Protein AF-A0A497NXT4-F1 (afdb_monomer_lite)

Structure (mmCIF, N/CA/C/O backbone):
data_AF-A0A497NXT4-F1
#
_entry.id   AF-A0A497NXT4-F1
#
loop_
_atom_site.group_PDB
_atom_site.id
_atom_site.type_symbol
_atom_site.label_atom_id
_atom_site.label_alt_id
_atom_site.label_comp_id
_atom_site.label_asym_id
_atom_site.label_entity_id
_atom_site.label_seq_id
_atom_site.pdbx_PDB_ins_code
_atom_site.Cartn_x
_atom_site.Cartn_y
_atom_site.Cartn_z
_atom_site.occupancy
_atom_site.B_iso_or_equiv
_atom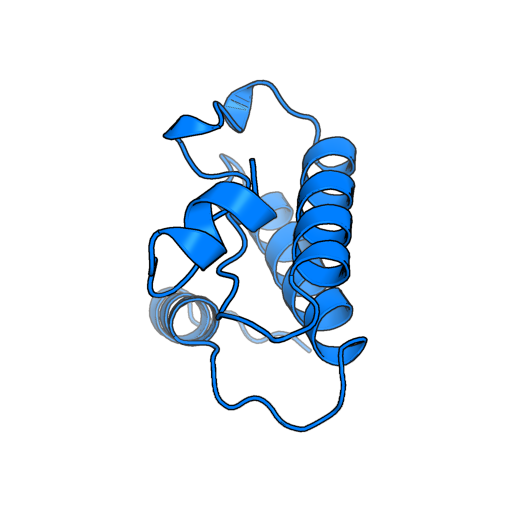_site.auth_seq_id
_atom_site.auth_comp_id
_atom_site.auth_asym_id
_atom_site.auth_atom_id
_atom_site.pdbx_PDB_model_num
ATOM 1 N N . MET A 1 1 ? -12.436 8.894 -2.846 1.00 92.50 1 MET A N 1
ATOM 2 C CA . MET A 1 1 ? -12.668 7.437 -2.992 1.00 92.50 1 MET A CA 1
ATOM 3 C C . MET A 1 1 ? -12.365 6.673 -1.703 1.00 92.50 1 MET A C 1
ATOM 5 O O . MET A 1 1 ? -13.243 5.952 -1.261 1.00 92.50 1 MET A O 1
ATOM 9 N N . ILE A 1 2 ? -11.191 6.850 -1.073 1.00 96.00 2 ILE A N 1
ATOM 10 C CA . ILE A 1 2 ? -10.801 6.157 0.180 1.00 96.00 2 ILE A CA 1
ATOM 11 C C . ILE A 1 2 ? -11.880 6.269 1.269 1.00 96.00 2 ILE A C 1
ATOM 13 O O . ILE A 1 2 ? -12.441 5.254 1.671 1.00 96.00 2 ILE A O 1
ATOM 17 N N . ASN A 1 3 ? -12.238 7.495 1.669 1.00 97.25 3 ASN A N 1
ATOM 18 C CA . ASN A 1 3 ? -13.249 7.729 2.710 1.00 97.25 3 ASN A CA 1
ATOM 19 C C . ASN A 1 3 ? -14.607 7.108 2.359 1.00 97.25 3 ASN A C 1
ATOM 21 O O . ASN A 1 3 ? -15.191 6.415 3.178 1.00 97.25 3 ASN A O 1
ATOM 25 N N . PHE A 1 4 ? -15.041 7.243 1.104 1.00 98.00 4 PHE A N 1
ATOM 26 C CA . PHE A 1 4 ? -16.280 6.636 0.618 1.00 98.00 4 PHE A CA 1
ATOM 27 C C . PHE A 1 4 ? -16.296 5.107 0.778 1.00 98.00 4 PHE A C 1
ATOM 29 O O . PHE A 1 4 ? -17.285 4.553 1.243 1.00 98.00 4 PHE A O 1
ATOM 36 N N . LEU A 1 5 ? -15.216 4.408 0.412 1.00 97.06 5 LEU A N 1
ATOM 37 C CA . LEU A 1 5 ? -15.155 2.948 0.547 1.00 97.06 5 LEU A CA 1
ATOM 38 C C . LEU A 1 5 ? -15.168 2.519 2.019 1.00 97.06 5 LEU A C 1
ATOM 40 O O . LEU A 1 5 ? -15.882 1.582 2.374 1.00 97.06 5 LEU A O 1
ATOM 44 N N . ILE A 1 6 ? -14.430 3.230 2.875 1.00 96.38 6 ILE A N 1
ATOM 45 C CA . ILE A 1 6 ? -14.410 2.979 4.322 1.00 96.38 6 ILE A CA 1
ATOM 46 C C . ILE A 1 6 ? -15.806 3.192 4.925 1.00 96.38 6 ILE A C 1
ATOM 48 O O . ILE A 1 6 ? -16.297 2.326 5.642 1.00 96.38 6 ILE A O 1
ATOM 52 N N . GLU A 1 7 ? -16.488 4.285 4.576 1.00 97.69 7 GLU A N 1
ATOM 53 C CA . GLU A 1 7 ? -17.868 4.566 5.002 1.00 97.69 7 GLU A CA 1
ATOM 54 C C . GLU A 1 7 ? -18.869 3.503 4.522 1.00 97.69 7 GLU A C 1
ATOM 56 O O . GLU A 1 7 ? -19.880 3.256 5.179 1.00 97.69 7 GLU A O 1
ATOM 61 N N . LYS A 1 8 ? -18.591 2.841 3.392 1.00 98.12 8 LYS A N 1
ATOM 62 C CA . LYS A 1 8 ? -19.376 1.702 2.888 1.00 98.12 8 LYS A CA 1
ATOM 63 C C . LYS A 1 8 ? -19.035 0.366 3.555 1.00 98.12 8 LYS A C 1
ATOM 65 O O . LYS A 1 8 ? -19.671 -0.633 3.226 1.00 98.12 8 LYS A O 1
ATOM 70 N N . GLY A 1 9 ? -18.095 0.341 4.500 1.00 96.81 9 GLY A N 1
ATOM 71 C CA . GLY A 1 9 ? -17.807 -0.826 5.334 1.00 96.81 9 GLY A CA 1
ATOM 72 C C . GLY A 1 9 ? -16.860 -1.847 4.705 1.00 96.81 9 GLY A C 1
ATOM 73 O O . GLY A 1 9 ? -16.954 -3.033 5.020 1.00 96.81 9 GLY A O 1
ATOM 74 N N . VAL A 1 10 ? -15.955 -1.428 3.809 1.00 95.12 10 VAL A N 1
ATOM 75 C CA . VAL A 1 10 ? -14.900 -2.333 3.320 1.00 95.12 10 VAL A CA 1
ATOM 76 C C . VAL A 1 10 ? -13.978 -2.765 4.463 1.00 95.12 10 VAL 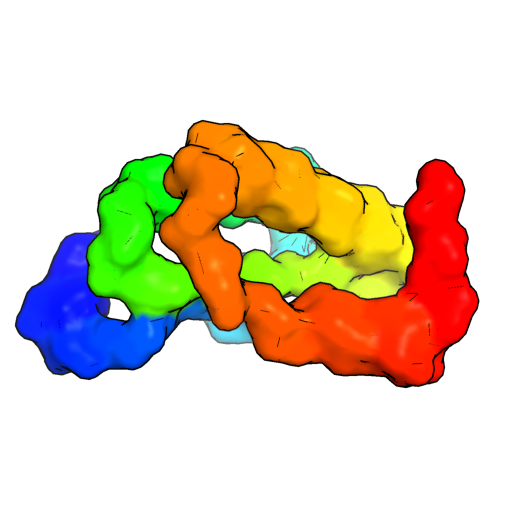A C 1
ATOM 78 O O . VAL A 1 10 ? -13.659 -1.984 5.355 1.00 95.12 10 VAL A O 1
ATOM 81 N N . LEU A 1 11 ? -13.503 -4.009 4.412 1.00 92.50 11 LEU A N 1
ATOM 82 C CA . LEU A 1 11 ? -12.626 -4.580 5.443 1.00 92.50 11 LEU A CA 1
ATOM 83 C C . LEU A 1 11 ? -11.151 -4.181 5.289 1.00 92.50 11 LEU A C 1
ATOM 85 O O . LEU A 1 11 ? -10.330 -4.561 6.116 1.00 92.50 11 LEU A O 1
ATOM 89 N N . GLY A 1 12 ? -10.800 -3.469 4.220 1.00 88.25 12 GLY A N 1
ATOM 90 C CA . GLY A 1 12 ? -9.434 -3.072 3.908 1.00 88.25 12 GLY A CA 1
ATOM 91 C C . GLY A 1 12 ? -9.317 -2.498 2.504 1.00 88.25 12 GLY A C 1
ATOM 92 O O . GLY A 1 12 ? -10.257 -2.573 1.707 1.00 88.25 12 GLY A O 1
ATOM 93 N N . LEU A 1 13 ? -8.153 -1.931 2.203 1.00 89.81 13 LEU A N 1
ATOM 94 C CA . LEU A 1 13 ? -7.829 -1.372 0.893 1.00 89.81 13 LEU A CA 1
ATOM 95 C C . LEU A 1 13 ? -6.589 -2.044 0.307 1.00 89.81 13 LEU A C 1
ATOM 97 O O . LEU A 1 13 ? -5.650 -2.381 1.022 1.00 89.81 13 LEU A O 1
ATOM 101 N N . VAL A 1 14 ? -6.583 -2.205 -1.015 1.00 90.69 14 VAL A N 1
ATOM 102 C CA . VAL A 1 14 ? -5.460 -2.785 -1.763 1.00 90.69 14 VAL A CA 1
ATOM 103 C C . VAL A 1 14 ? -5.046 -1.810 -2.867 1.00 90.69 14 VAL A C 1
ATOM 105 O O . VAL A 1 14 ? -5.492 -1.947 -4.009 1.00 90.69 14 VAL A O 1
ATOM 108 N N . PRO A 1 15 ? -4.266 -0.763 -2.549 1.00 89.31 15 PRO A N 1
ATOM 109 C CA . PRO A 1 15 ? -3.786 0.159 -3.565 1.00 89.31 15 PRO A CA 1
ATOM 110 C C . PRO A 1 15 ? -2.757 -0.515 -4.477 1.00 89.31 15 PRO A C 1
ATOM 112 O O . PRO A 1 15 ? -2.041 -1.431 -4.070 1.00 89.31 15 PRO A O 1
ATOM 115 N N . VAL A 1 16 ? -2.649 -0.024 -5.716 1.00 89.56 16 VAL A N 1
ATOM 116 C CA . VAL A 1 16 ? -1.632 -0.482 -6.683 1.00 89.56 16 VAL A CA 1
ATOM 117 C C . VAL A 1 16 ? -1.786 -1.975 -7.046 1.00 89.56 16 VAL A C 1
ATOM 119 O O . VAL A 1 16 ? -0.830 -2.669 -7.385 1.00 89.56 16 VAL A O 1
ATOM 122 N N . GLY A 1 17 ? -3.016 -2.496 -6.984 1.00 83.19 17 GLY A N 1
ATOM 123 C CA . GLY A 1 17 ? -3.366 -3.808 -7.532 1.00 83.19 17 GLY A CA 1
ATOM 124 C C . GLY A 1 17 ? -3.508 -3.785 -9.058 1.00 83.19 17 GLY A C 1
ATOM 125 O O . GLY A 1 17 ? -3.400 -2.735 -9.692 1.00 83.19 17 GLY A O 1
ATOM 126 N N . THR A 1 18 ? -3.800 -4.938 -9.669 1.00 80.38 18 THR A N 1
ATOM 127 C CA . THR A 1 18 ? -4.060 -5.046 -11.121 1.00 80.38 18 THR A CA 1
ATOM 128 C C . THR A 1 18 ? -5.190 -4.126 -11.580 1.00 80.38 18 THR A C 1
ATOM 130 O O . THR A 1 18 ? -5.078 -3.522 -12.639 1.00 80.38 18 THR A O 1
ATOM 133 N N . THR A 1 19 ? -6.231 -3.951 -10.760 1.00 88.44 19 THR A N 1
ATOM 134 C CA . THR A 1 19 ? -7.354 -3.034 -11.021 1.00 88.44 19 THR A CA 1
ATOM 135 C C . THR A 1 19 ? -6.933 -1.564 -11.078 1.00 88.44 19 THR A C 1
ATOM 137 O O . THR A 1 19 ? -7.599 -0.764 -11.721 1.00 88.44 19 THR A O 1
ATOM 140 N N . CYS A 1 20 ? -5.830 -1.195 -10.422 1.00 83.62 20 CYS A N 1
ATOM 141 C CA . CYS A 1 20 ? -5.236 0.140 -10.529 1.00 83.62 20 CYS A CA 1
ATOM 142 C C . CYS A 1 20 ? -4.264 0.257 -11.714 1.00 83.62 20 CYS A C 1
ATOM 144 O O . CYS A 1 20 ? -3.571 1.263 -11.815 1.00 83.62 20 CYS A O 1
ATOM 146 N N . GLU A 1 21 ? -4.166 -0.781 -12.552 1.00 88.19 21 GLU A N 1
ATOM 147 C CA . GLU A 1 21 ? -3.295 -0.845 -13.727 1.00 88.19 21 GLU A CA 1
ATOM 148 C C . GLU A 1 21 ? -1.826 -0.514 -13.414 1.00 88.19 21 GLU A C 1
ATOM 150 O O . GLU A 1 21 ? -1.146 0.193 -14.155 1.00 88.19 21 GLU A O 1
ATOM 155 N N . PHE A 1 22 ? -1.306 -1.064 -12.308 1.00 84.06 22 PHE A N 1
ATOM 156 C CA . PHE A 1 22 ? 0.031 -0.739 -11.788 1.00 84.06 22 PHE A CA 1
ATOM 157 C C . PHE A 1 22 ? 1.184 -0.906 -12.793 1.00 84.06 22 PHE A C 1
ATOM 159 O O . PHE A 1 22 ? 2.271 -0.383 -12.562 1.00 84.06 22 PHE A O 1
ATOM 166 N N . VAL A 1 23 ? 0.973 -1.660 -13.876 1.00 85.88 23 VAL A N 1
ATOM 167 C CA . VAL A 1 23 ? 1.951 -1.882 -14.950 1.00 85.88 23 VAL A CA 1
ATOM 168 C C . VAL A 1 23 ? 2.279 -0.613 -15.740 1.00 85.88 23 VAL A C 1
ATOM 170 O O . VAL A 1 23 ? 3.334 -0.563 -16.365 1.00 85.88 23 VAL A O 1
ATOM 173 N N . TYR A 1 24 ? 1.416 0.406 -15.692 1.00 92.19 24 TYR A N 1
ATOM 174 C CA . TYR A 1 24 ? 1.646 1.708 -16.326 1.00 92.19 24 TYR A CA 1
ATOM 175 C C . TYR A 1 24 ? 2.248 2.751 -15.379 1.00 92.19 24 TYR A C 1
ATOM 177 O O . TYR A 1 24 ? 2.490 3.879 -15.796 1.00 92.19 24 TYR A O 1
ATOM 185 N N . LEU A 1 25 ? 2.494 2.387 -14.119 1.00 91.62 25 LEU A N 1
ATOM 186 C CA . LEU A 1 25 ? 3.049 3.283 -13.113 1.00 91.62 25 LEU A CA 1
ATOM 187 C C . LEU A 1 25 ? 4.537 3.000 -12.907 1.00 91.62 25 LEU A C 1
ATOM 189 O O . LEU A 1 25 ? 4.960 1.844 -12.784 1.00 91.62 25 LEU A O 1
ATOM 193 N N . SER A 1 26 ? 5.324 4.065 -12.797 1.00 93.12 26 SER A N 1
ATOM 194 C CA . SER A 1 26 ? 6.707 3.995 -12.321 1.00 93.12 26 SER A CA 1
ATOM 195 C C . SER A 1 26 ? 6.776 3.485 -10.877 1.00 93.12 26 SER A C 1
ATOM 197 O O . SER A 1 26 ? 5.806 3.544 -10.117 1.00 93.12 26 SER A O 1
ATOM 199 N N . GLU A 1 27 ? 7.940 2.981 -10.463 1.00 91.12 27 GLU A N 1
ATOM 200 C CA . GLU A 1 27 ? 8.141 2.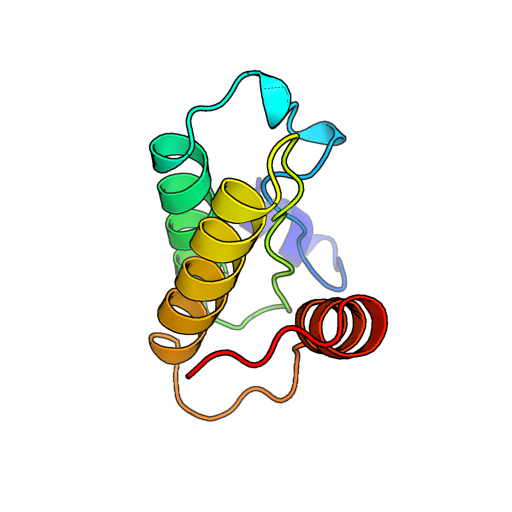530 -9.081 1.00 91.12 27 GLU A CA 1
ATOM 201 C C . GLU A 1 27 ? 7.885 3.673 -8.082 1.00 91.12 27 GLU A C 1
ATOM 203 O O . GLU A 1 27 ? 7.283 3.464 -7.030 1.00 91.12 27 GLU A O 1
ATOM 208 N N . GLU A 1 28 ? 8.281 4.892 -8.434 1.00 94.00 28 GLU A N 1
ATOM 209 C CA . GLU A 1 28 ? 8.123 6.110 -7.644 1.00 94.00 28 GLU A CA 1
ATOM 210 C C . GLU A 1 28 ? 6.654 6.520 -7.492 1.00 94.00 28 GLU A C 1
ATOM 212 O O . GLU A 1 28 ? 6.221 6.860 -6.389 1.00 94.00 28 GLU A O 1
ATOM 217 N N . GLU A 1 29 ? 5.865 6.459 -8.567 1.00 94.88 29 GLU A N 1
ATOM 218 C CA . GLU A 1 29 ? 4.421 6.727 -8.503 1.00 94.88 29 GLU A CA 1
ATOM 219 C C . GLU A 1 29 ? 3.716 5.711 -7.612 1.00 94.88 29 GLU A C 1
ATOM 221 O O . GLU A 1 29 ? 2.893 6.077 -6.773 1.00 94.88 29 GLU A O 1
ATOM 226 N N . ARG A 1 30 ? 4.086 4.434 -7.737 1.00 92.06 30 ARG A N 1
ATOM 227 C CA . ARG A 1 30 ? 3.536 3.365 -6.899 1.00 92.06 30 ARG A CA 1
ATOM 228 C C . ARG A 1 30 ? 3.831 3.604 -5.422 1.00 92.06 30 ARG A C 1
ATOM 230 O O . ARG A 1 30 ? 2.920 3.482 -4.607 1.00 92.06 30 ARG A O 1
ATOM 237 N N . LYS A 1 31 ? 5.069 3.981 -5.087 1.00 92.69 31 LYS A N 1
ATOM 238 C CA . LYS A 1 31 ? 5.478 4.342 -3.720 1.00 92.69 31 LYS A CA 1
ATOM 239 C C . LYS A 1 31 ? 4.634 5.492 -3.167 1.00 92.69 31 LYS A C 1
ATOM 241 O O . LYS A 1 31 ? 4.006 5.330 -2.127 1.00 92.69 31 LYS A O 1
ATOM 246 N N . ARG A 1 32 ? 4.509 6.586 -3.925 1.00 94.69 32 ARG A N 1
ATOM 247 C CA . ARG A 1 32 ? 3.689 7.749 -3.540 1.00 94.69 32 ARG A CA 1
ATOM 248 C C . ARG A 1 32 ? 2.218 7.403 -3.323 1.00 94.69 32 ARG A C 1
ATOM 250 O O . ARG A 1 32 ? 1.604 7.925 -2.402 1.00 94.69 32 ARG A O 1
ATOM 257 N N . ILE A 1 33 ? 1.643 6.533 -4.156 1.00 93.94 33 ILE A N 1
ATOM 258 C CA . ILE A 1 33 ? 0.251 6.089 -3.989 1.00 93.94 33 ILE A CA 1
ATOM 259 C C . ILE A 1 33 ? 0.100 5.266 -2.709 1.00 93.94 33 ILE A C 1
ATOM 261 O O . ILE A 1 33 ? -0.882 5.446 -1.994 1.00 93.94 33 ILE A O 1
ATOM 265 N N . ILE A 1 34 ? 1.045 4.367 -2.421 1.00 91.50 34 ILE A N 1
ATOM 266 C CA . ILE A 1 34 ? 1.032 3.573 -1.187 1.00 91.50 34 ILE A CA 1
ATOM 267 C C . ILE A 1 34 ? 1.088 4.501 0.029 1.00 91.50 34 ILE A C 1
ATOM 269 O O . ILE A 1 34 ? 0.214 4.400 0.882 1.00 91.50 34 ILE A O 1
ATOM 273 N N . GLU A 1 35 ? 2.049 5.425 0.069 1.00 92.81 35 GLU A N 1
ATOM 274 C CA . GLU A 1 35 ? 2.208 6.414 1.145 1.00 92.81 35 GLU A CA 1
ATOM 275 C C . GLU A 1 35 ? 0.936 7.243 1.339 1.00 92.81 35 GLU A C 1
ATOM 277 O O . GLU A 1 35 ? 0.350 7.225 2.416 1.00 92.81 35 GLU A O 1
ATOM 282 N N . PHE A 1 36 ? 0.411 7.837 0.262 1.00 94.62 36 PHE A N 1
ATOM 283 C CA . PHE A 1 36 ? -0.828 8.613 0.309 1.00 94.62 36 PHE A CA 1
ATOM 284 C C . PHE A 1 36 ? -2.019 7.809 0.846 1.00 94.62 36 PHE A C 1
ATOM 286 O O . PHE A 1 36 ? -2.811 8.315 1.637 1.00 94.62 36 PHE A O 1
ATOM 293 N N . VAL A 1 37 ? -2.184 6.558 0.402 1.00 93.56 37 VAL A N 1
ATOM 294 C CA . VAL A 1 37 ? -3.306 5.718 0.842 1.00 93.56 37 VAL A CA 1
ATOM 295 C C . VAL A 1 37 ? -3.151 5.344 2.308 1.00 93.56 37 VAL A C 1
ATOM 297 O O . VAL A 1 37 ? -4.141 5.362 3.031 1.00 93.56 37 VAL A O 1
ATOM 300 N N . VAL A 1 38 ? -1.942 5.005 2.746 1.00 90.75 38 VAL A N 1
ATOM 301 C CA . VAL A 1 38 ? -1.663 4.670 4.143 1.00 90.75 38 VAL A CA 1
ATOM 302 C C . VAL A 1 38 ? -1.929 5.881 5.048 1.00 90.75 38 VAL A C 1
ATOM 304 O O . VAL A 1 38 ? -2.672 5.745 6.026 1.00 90.75 38 VAL A O 1
ATOM 307 N N . ASP A 1 39 ? -1.416 7.056 4.679 1.00 93.12 39 ASP A N 1
ATOM 308 C CA . ASP A 1 39 ? -1.611 8.311 5.412 1.00 93.12 39 ASP A CA 1
ATOM 309 C C . ASP A 1 39 ? -3.085 8.701 5.486 1.00 93.12 39 ASP A C 1
ATOM 311 O O . ASP A 1 39 ? -3.609 8.971 6.567 1.00 93.12 39 ASP A O 1
ATOM 315 N N . GLU A 1 40 ? -3.788 8.678 4.349 1.00 94.88 40 GLU A N 1
ATOM 316 C CA . GLU A 1 40 ? -5.208 9.012 4.314 1.00 94.88 40 GLU A CA 1
ATOM 317 C C . GLU A 1 40 ? -6.006 8.000 5.142 1.00 94.88 40 GLU A C 1
ATOM 319 O O . GLU A 1 40 ? -6.864 8.401 5.920 1.00 94.88 40 GLU A O 1
ATOM 324 N N . VAL A 1 41 ? -5.737 6.690 5.035 1.00 93.38 41 VAL A N 1
ATOM 325 C CA . VAL A 1 41 ? -6.444 5.652 5.811 1.00 93.38 41 VAL A CA 1
ATOM 326 C C . VAL A 1 41 ? -6.252 5.841 7.311 1.00 93.38 41 VAL A C 1
ATOM 328 O O . VAL A 1 41 ? -7.218 5.633 8.052 1.00 93.38 41 VAL A O 1
ATOM 331 N N . ASN A 1 42 ? -5.063 6.257 7.753 1.00 91.44 42 ASN A N 1
ATOM 332 C CA . ASN A 1 42 ? -4.768 6.587 9.147 1.00 91.44 42 ASN A CA 1
ATOM 333 C C . ASN A 1 42 ? -5.232 5.489 10.130 1.00 91.44 42 ASN A C 1
ATOM 335 O O . ASN A 1 42 ? -5.966 5.739 11.087 1.00 91.44 42 ASN A O 1
ATOM 339 N N . GLY A 1 43 ? -4.912 4.230 9.813 1.00 89.44 43 GLY A N 1
ATOM 340 C CA . GLY A 1 43 ? -5.227 3.066 10.650 1.00 89.44 43 GLY A CA 1
ATOM 341 C C . GLY A 1 43 ? -6.707 2.664 10.745 1.00 89.44 43 GLY A C 1
ATOM 342 O O . GLY A 1 43 ? -7.025 1.729 11.477 1.00 89.44 43 GLY A O 1
ATOM 343 N N . ARG A 1 44 ? -7.628 3.315 10.018 1.00 92.81 44 ARG A N 1
ATOM 344 C CA . ARG A 1 44 ? -9.075 3.003 10.084 1.00 92.81 44 ARG A CA 1
ATOM 345 C C . ARG A 1 44 ? -9.421 1.605 9.572 1.00 92.81 44 ARG A C 1
ATOM 347 O O . ARG A 1 44 ? -10.339 0.976 10.089 1.00 92.81 44 ARG A O 1
ATOM 354 N N . VAL A 1 45 ? -8.699 1.134 8.557 1.00 90.12 45 VAL A N 1
ATOM 355 C CA . VAL A 1 45 ? -8.791 -0.223 8.004 1.00 90.12 45 VAL A CA 1
ATOM 356 C C . VAL A 1 45 ? -7.394 -0.699 7.582 1.00 90.12 45 VAL A C 1
ATOM 358 O O . VAL A 1 45 ? -6.530 0.136 7.314 1.00 90.12 45 VAL A O 1
ATOM 361 N N . PRO A 1 46 ? -7.142 -2.015 7.484 1.00 85.81 46 PRO A N 1
ATOM 362 C CA . PRO A 1 46 ? -5.902 -2.540 6.921 1.00 85.81 46 PRO A CA 1
ATOM 363 C C . PRO A 1 46 ? -5.647 -2.047 5.489 1.00 85.81 46 PRO A C 1
ATOM 365 O O . PRO A 1 46 ? -6.570 -1.974 4.671 1.00 85.81 46 PRO A O 1
ATOM 368 N N . VAL A 1 47 ? -4.378 -1.794 5.164 1.00 87.19 47 VAL A N 1
ATOM 369 C CA . VAL A 1 47 ? -3.917 -1.502 3.801 1.00 87.19 47 VAL A CA 1
ATOM 370 C C . VAL A 1 47 ? -2.944 -2.588 3.361 1.00 87.19 47 VAL A C 1
ATOM 372 O O . VAL A 1 47 ? -1.978 -2.881 4.056 1.00 87.19 47 VAL A O 1
ATOM 375 N N . ILE A 1 48 ? -3.186 -3.186 2.194 1.00 86.25 48 ILE A N 1
ATOM 376 C CA . ILE A 1 48 ? -2.299 -4.186 1.590 1.00 86.25 48 ILE A CA 1
ATOM 377 C C . ILE A 1 48 ? -1.651 -3.564 0.355 1.00 86.25 48 ILE A C 1
ATOM 379 O O . ILE A 1 48 ? -2.298 -3.400 -0.678 1.00 86.25 48 ILE A O 1
ATOM 383 N N . ALA A 1 49 ? -0.368 -3.222 0.442 1.00 85.25 49 ALA A N 1
ATOM 384 C CA . ALA A 1 49 ? 0.357 -2.623 -0.674 1.00 85.25 49 ALA A CA 1
ATOM 385 C C . ALA A 1 49 ? 0.539 -3.608 -1.848 1.00 85.25 49 ALA A C 1
ATOM 387 O O . ALA A 1 49 ? 1.066 -4.713 -1.687 1.00 85.25 49 ALA A O 1
ATOM 388 N N . GLY A 1 50 ? 0.155 -3.193 -3.059 1.00 82.19 50 GLY A N 1
ATOM 389 C CA . GLY A 1 50 ? 0.426 -3.932 -4.290 1.00 82.19 50 GLY A CA 1
ATOM 390 C C . GLY A 1 50 ? 1.904 -3.881 -4.693 1.00 82.19 50 GLY A C 1
ATOM 391 O O . GLY A 1 50 ? 2.358 -2.925 -5.323 1.00 82.19 50 GLY A O 1
ATOM 392 N N . ILE A 1 51 ? 2.656 -4.940 -4.382 1.00 81.31 51 ILE A N 1
ATOM 393 C CA . ILE A 1 51 ? 4.111 -5.054 -4.641 1.00 81.31 51 ILE A CA 1
ATOM 394 C C . ILE A 1 51 ? 4.476 -5.890 -5.882 1.00 81.31 51 ILE 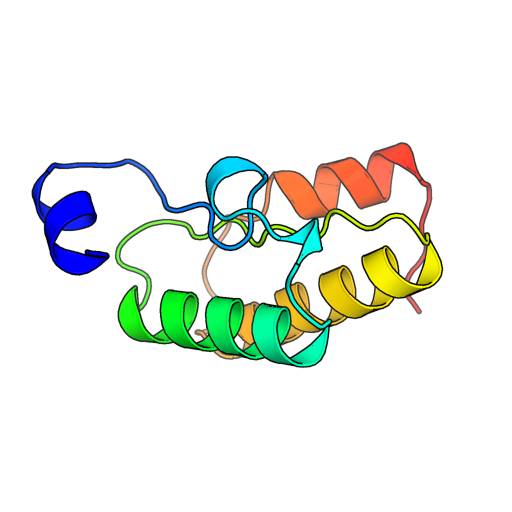A C 1
ATOM 396 O O . ILE A 1 51 ? 5.648 -6.166 -6.129 1.00 81.31 51 ILE A O 1
ATOM 400 N N . GLY A 1 52 ? 3.486 -6.302 -6.682 1.00 79.31 52 GLY A N 1
ATOM 401 C CA . GLY A 1 52 ? 3.719 -7.102 -7.888 1.00 79.31 52 GLY A CA 1
ATOM 402 C C . GLY A 1 52 ? 4.606 -6.373 -8.902 1.00 79.31 52 GLY A C 1
ATOM 403 O O . GLY A 1 52 ? 4.392 -5.195 -9.186 1.00 79.31 52 GLY A O 1
ATOM 404 N N . ALA A 1 53 ? 5.610 -7.047 -9.455 1.00 80.50 53 ALA A N 1
ATOM 405 C CA . ALA A 1 53 ? 6.491 -6.486 -10.476 1.00 80.50 53 ALA A CA 1
ATOM 406 C C . ALA A 1 53 ? 7.015 -7.592 -11.400 1.00 80.50 53 ALA A C 1
ATOM 408 O O . ALA A 1 53 ? 7.104 -8.749 -11.000 1.00 80.50 53 ALA A O 1
ATOM 409 N N . SER A 1 54 ? 7.415 -7.226 -12.620 1.00 80.88 54 SER A N 1
ATOM 410 C CA . SER A 1 54 ? 8.045 -8.140 -13.588 1.00 80.88 54 SER A CA 1
ATOM 411 C C . SER A 1 54 ? 9.497 -8.497 -13.240 1.00 80.88 54 SER A C 1
ATOM 413 O O . SER A 1 54 ? 10.109 -9.333 -13.896 1.00 80.88 54 SER A O 1
ATOM 415 N N . SER A 1 55 ? 10.059 -7.862 -12.210 1.00 80.81 55 SER A N 1
ATOM 416 C CA . SER A 1 55 ? 11.441 -8.016 -11.764 1.00 80.81 55 SER A CA 1
ATOM 417 C C . SER A 1 55 ? 11.468 -8.321 -10.271 1.00 80.81 55 SER A C 1
ATOM 419 O O . SER A 1 55 ? 10.917 -7.559 -9.473 1.00 80.81 55 SER A O 1
ATOM 421 N N . THR A 1 56 ? 12.169 -9.392 -9.886 1.00 82.19 56 THR A N 1
ATOM 422 C CA . THR A 1 56 ? 12.354 -9.787 -8.479 1.00 82.19 56 THR A CA 1
ATOM 423 C C . THR A 1 56 ? 12.976 -8.665 -7.653 1.00 82.19 56 THR A C 1
ATOM 425 O O . THR A 1 56 ? 12.541 -8.402 -6.537 1.00 82.19 56 THR A O 1
ATOM 428 N N . LEU A 1 57 ? 13.961 -7.952 -8.210 1.00 82.75 57 LEU A N 1
ATOM 429 C CA . LEU A 1 57 ? 14.614 -6.842 -7.516 1.00 82.75 57 LEU A CA 1
ATOM 430 C C . LEU A 1 57 ? 13.654 -5.663 -7.294 1.00 82.75 57 LEU A C 1
ATOM 432 O O . LEU A 1 57 ? 13.685 -5.032 -6.242 1.00 82.75 57 LEU A O 1
ATOM 436 N N . SER A 1 58 ? 12.782 -5.382 -8.263 1.00 77.88 58 SER A N 1
ATOM 437 C CA . SER A 1 58 ? 11.786 -4.308 -8.144 1.00 77.88 58 SER A CA 1
ATOM 438 C C . SER A 1 58 ? 10.696 -4.677 -7.137 1.00 77.88 58 SER A C 1
ATOM 440 O O . SER A 1 58 ? 10.339 -3.862 -6.290 1.00 77.88 58 SER A O 1
ATOM 442 N N . ALA A 1 59 ? 10.238 -5.934 -7.154 1.00 79.44 59 ALA A N 1
ATOM 443 C CA . ALA A 1 59 ? 9.333 -6.462 -6.136 1.00 79.44 59 ALA A CA 1
ATOM 444 C C . ALA A 1 59 ? 9.956 -6.362 -4.732 1.00 79.44 59 ALA A C 1
ATOM 446 O O . ALA A 1 59 ? 9.283 -5.940 -3.793 1.00 79.44 59 ALA A O 1
ATOM 447 N N . LEU A 1 60 ? 11.253 -6.665 -4.589 1.00 82.12 60 LEU A N 1
ATOM 448 C CA . LEU A 1 60 ? 11.975 -6.534 -3.321 1.00 82.12 60 LEU A CA 1
ATOM 449 C C . LEU A 1 60 ? 12.041 -5.078 -2.836 1.00 82.12 60 LEU A C 1
ATOM 451 O O . LEU A 1 60 ? 11.763 -4.819 -1.668 1.00 82.12 60 LEU A O 1
ATOM 455 N N . ARG A 1 61 ? 12.372 -4.120 -3.714 1.00 86.00 61 ARG A N 1
ATOM 456 C CA . ARG A 1 61 ? 12.406 -2.689 -3.355 1.00 86.00 61 ARG A CA 1
ATOM 457 C C . ARG A 1 61 ? 11.043 -2.176 -2.901 1.00 86.00 61 ARG A C 1
ATOM 459 O O . ARG A 1 61 ? 10.965 -1.468 -1.902 1.00 86.00 61 ARG A O 1
ATOM 466 N N . LEU A 1 62 ? 9.979 -2.555 -3.606 1.00 84.19 62 LEU A N 1
ATOM 467 C CA . LEU A 1 62 ? 8.608 -2.204 -3.234 1.00 84.19 62 LEU A CA 1
ATOM 468 C C . LEU A 1 62 ? 8.180 -2.872 -1.924 1.00 84.19 62 LEU A C 1
ATOM 470 O O . LEU A 1 62 ? 7.504 -2.241 -1.121 1.00 84.19 62 LEU A O 1
ATOM 474 N N . THR A 1 63 ? 8.613 -4.114 -1.689 1.00 83.25 63 THR A N 1
ATOM 475 C CA . THR A 1 63 ? 8.379 -4.821 -0.421 1.00 83.25 63 THR A CA 1
ATOM 476 C C . THR A 1 63 ? 9.036 -4.086 0.741 1.00 83.25 63 THR A C 1
ATOM 478 O O . THR A 1 63 ? 8.354 -3.784 1.714 1.00 83.25 63 THR A O 1
ATOM 481 N N . LYS A 1 64 ? 10.329 -3.744 0.625 1.00 85.81 64 LYS A N 1
ATOM 482 C CA . LYS A 1 64 ? 11.053 -2.985 1.660 1.00 85.81 64 LYS A CA 1
ATOM 483 C C . LYS A 1 64 ? 10.388 -1.636 1.934 1.00 85.81 64 LYS A C 1
ATOM 485 O O . LYS A 1 64 ? 10.116 -1.310 3.079 1.00 85.81 64 LYS A O 1
ATOM 490 N N . TYR A 1 65 ? 10.040 -0.901 0.879 1.00 87.69 65 TYR A N 1
ATOM 491 C CA . TYR A 1 65 ? 9.356 0.381 1.030 1.00 87.69 65 TYR A CA 1
ATOM 492 C C . TYR A 1 65 ? 7.996 0.248 1.735 1.00 87.69 65 TYR A C 1
ATOM 494 O O . TYR A 1 65 ? 7.683 1.051 2.607 1.00 87.69 65 TYR A O 1
ATOM 502 N N . ALA A 1 66 ? 7.197 -0.768 1.393 1.00 82.56 66 ALA A N 1
ATOM 503 C CA . ALA A 1 66 ? 5.916 -1.003 2.056 1.00 82.56 66 ALA A CA 1
ATOM 504 C C . ALA A 1 66 ? 6.083 -1.280 3.564 1.00 82.56 66 ALA A C 1
ATOM 506 O O . ALA A 1 66 ? 5.297 -0.768 4.356 1.00 82.56 66 ALA A O 1
ATOM 507 N N . GLU A 1 67 ? 7.122 -2.027 3.965 1.00 82.50 67 GLU A N 1
ATOM 508 C CA . GLU A 1 67 ? 7.446 -2.249 5.384 1.00 82.50 67 GLU A CA 1
ATOM 509 C C . GLU A 1 67 ? 7.848 -0.952 6.110 1.00 82.50 67 GLU A C 1
ATOM 511 O O . GLU A 1 67 ? 7.460 -0.746 7.263 1.00 82.50 67 GLU A O 1
ATOM 516 N N . ASP A 1 68 ? 8.606 -0.071 5.451 1.00 83.19 68 ASP A N 1
ATOM 517 C CA . ASP A 1 68 ? 9.076 1.194 6.034 1.00 83.19 68 ASP A CA 1
ATOM 518 C C . ASP A 1 68 ? 7.932 2.202 6.241 1.00 83.19 68 ASP A C 1
ATOM 520 O O . ASP A 1 68 ? 7.823 2.828 7.303 1.00 83.19 68 ASP A O 1
ATOM 524 N N . VAL A 1 69 ? 7.041 2.328 5.253 1.00 80.31 69 VAL A N 1
ATOM 525 C CA . VAL A 1 69 ? 5.852 3.195 5.339 1.00 80.31 69 VAL A CA 1
ATOM 526 C C . VAL A 1 69 ? 4.918 2.720 6.453 1.00 80.31 69 VAL A C 1
ATOM 528 O O . VAL A 1 69 ? 4.430 3.529 7.239 1.00 80.31 69 VAL A O 1
ATOM 531 N N . GLU A 1 70 ? 4.724 1.408 6.601 1.00 62.50 70 GLU A N 1
ATOM 532 C CA . GLU A 1 70 ? 3.894 0.860 7.677 1.00 62.50 70 GLU A CA 1
ATOM 533 C C . GLU A 1 70 ? 4.514 1.085 9.066 1.00 62.50 70 GLU A C 1
ATOM 535 O O . GLU A 1 70 ? 3.810 1.456 10.006 1.00 62.50 70 GLU A O 1
ATOM 540 N N . ARG A 1 71 ? 5.843 0.957 9.206 1.00 52.97 71 ARG A N 1
ATOM 541 C CA . ARG A 1 71 ? 6.547 1.299 10.459 1.00 52.97 71 ARG A CA 1
ATOM 542 C C . ARG A 1 71 ? 6.407 2.769 10.847 1.00 52.97 71 ARG A C 1
ATOM 544 O O . ARG A 1 71 ? 6.512 3.090 12.032 1.00 52.97 71 ARG A O 1
ATOM 551 N N . THR A 1 72 ? 6.151 3.644 9.879 1.00 43.72 72 THR A N 1
ATOM 552 C CA . THR A 1 72 ? 5.933 5.074 10.125 1.00 43.72 72 THR A CA 1
ATOM 553 C C . THR A 1 72 ? 4.546 5.334 10.739 1.00 43.72 72 THR A C 1
ATOM 555 O O . THR A 1 72 ? 4.373 6.317 11.457 1.00 43.72 72 THR A O 1
ATOM 558 N N . LEU A 1 73 ? 3.592 4.397 10.610 1.00 32.59 73 LEU A N 1
ATOM 559 C CA . LEU A 1 73 ? 2.209 4.526 11.092 1.00 32.59 73 LEU A CA 1
ATOM 560 C C . LEU A 1 73 ? 1.923 3.980 12.508 1.00 32.59 73 LEU A C 1
ATOM 562 O O . LEU A 1 73 ? 0.784 3.640 12.813 1.00 32.59 73 LEU A O 1
ATOM 566 N N . PHE A 1 74 ? 2.915 3.986 13.408 1.00 25.94 74 PHE A N 1
ATOM 567 C CA . PHE A 1 74 ? 2.835 3.538 14.815 1.00 25.94 74 PHE A CA 1
ATOM 568 C C . PHE A 1 74 ? 3.022 2.017 15.023 1.00 25.94 74 PHE A C 1
ATOM 570 O O . PHE A 1 74 ? 2.340 1.177 14.451 1.00 25.94 74 PHE A O 1
ATOM 577 N N . SER A 1 75 ? 3.932 1.678 15.942 1.00 29.38 75 SER A N 1
ATOM 578 C CA . SER A 1 75 ? 4.421 0.360 16.407 1.00 29.38 75 SER A CA 1
ATOM 579 C C . SER A 1 75 ? 3.372 -0.675 16.899 1.00 29.38 75 SER A C 1
ATOM 581 O O . SER A 1 75 ? 3.697 -1.583 17.665 1.00 29.38 75 SER A O 1
ATOM 583 N N . LEU A 1 76 ? 2.097 -0.579 16.524 1.00 28.97 76 LEU A N 1
ATOM 584 C CA . LEU A 1 76 ? 1.038 -1.480 16.982 1.00 28.97 76 LEU A CA 1
ATOM 585 C C . LEU A 1 76 ? -0.007 -1.699 15.887 1.00 28.97 76 LEU A C 1
ATOM 587 O O . LEU A 1 76 ? -1.108 -1.167 15.965 1.00 28.97 76 LEU A O 1
ATOM 591 N N . SER A 1 77 ? 0.287 -2.528 14.889 1.00 32.06 77 SER A N 1
ATOM 592 C CA . SER A 1 77 ? -0.764 -3.151 14.078 1.00 32.06 77 SER A CA 1
ATOM 593 C C . SER A 1 77 ? -0.300 -4.494 13.540 1.00 32.06 77 SER A C 1
ATOM 595 O O . SER A 1 77 ? 0.741 -4.645 12.918 1.00 32.06 77 SER A O 1
ATOM 597 N N . ARG A 1 78 ? -1.070 -5.522 13.878 1.00 32.88 78 ARG A N 1
ATOM 598 C CA . ARG A 1 78 ? -0.728 -6.938 13.735 1.00 32.88 78 ARG A CA 1
ATOM 599 C C . ARG A 1 78 ? -1.117 -7.460 12.343 1.00 32.88 78 ARG A C 1
ATOM 601 O O . ARG A 1 78 ? -1.658 -8.561 12.251 1.00 32.88 78 ARG A O 1
ATOM 608 N N . HIS A 1 79 ? -1.007 -6.650 11.287 1.00 41.50 79 HIS A N 1
ATOM 609 C CA . HIS A 1 79 ? -1.794 -6.835 10.057 1.00 41.50 79 HIS A CA 1
ATOM 610 C C . HIS A 1 79 ? -0.941 -6.835 8.784 1.00 41.50 79 HIS A C 1
ATOM 612 O O . HIS A 1 79 ? -1.180 -6.080 7.853 1.00 41.50 79 HIS A O 1
ATOM 618 N N . ILE A 1 80 ? -0.012 -7.791 8.711 1.00 47.25 80 ILE A N 1
ATOM 619 C CA . ILE A 1 80 ? 0.727 -8.121 7.491 1.00 47.25 80 ILE A CA 1
ATOM 620 C C . ILE A 1 80 ? 0.525 -9.608 7.182 1.00 47.25 80 ILE A C 1
ATOM 622 O O . ILE A 1 80 ? 1.272 -10.465 7.646 1.00 47.25 80 ILE A O 1
ATOM 626 N N . ILE A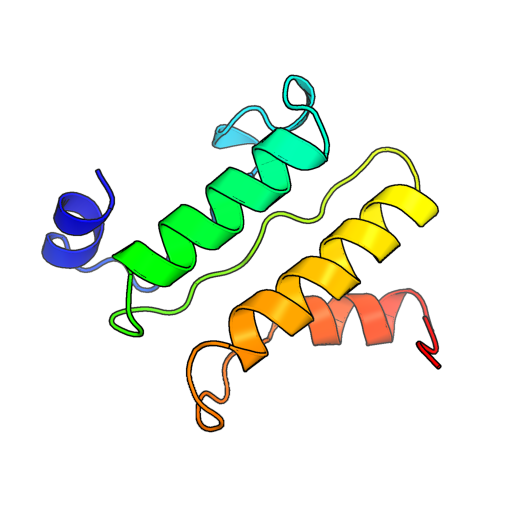 1 81 ? -0.506 -9.943 6.403 1.00 45.31 81 ILE A N 1
ATOM 627 C CA . ILE A 1 81 ? -0.720 -11.332 5.952 1.00 45.31 81 ILE A CA 1
ATOM 628 C C . ILE A 1 81 ? 0.103 -11.621 4.681 1.00 45.31 81 ILE A C 1
ATOM 630 O O . ILE A 1 81 ? 0.595 -12.732 4.502 1.00 45.31 81 ILE A O 1
ATOM 634 N N . TYR A 1 82 ? 0.332 -10.625 3.815 1.00 46.19 82 TYR A N 1
ATOM 635 C CA . TYR A 1 82 ? 0.893 -10.867 2.476 1.00 46.19 82 TYR A CA 1
ATOM 636 C C . TYR A 1 82 ? 2.426 -10.787 2.379 1.00 46.19 82 TYR A C 1
ATOM 638 O O . TYR A 1 82 ? 3.026 -11.599 1.673 1.00 46.19 82 TYR A O 1
ATOM 646 N N . VAL A 1 83 ? 3.096 -9.888 3.115 1.00 47.75 83 VAL A N 1
ATOM 647 C CA . VAL A 1 83 ? 4.576 -9.861 3.127 1.00 47.75 83 VAL A CA 1
ATOM 648 C C . VAL A 1 83 ? 5.130 -11.123 3.797 1.00 47.75 83 VAL A C 1
ATOM 650 O O . VAL A 1 83 ? 6.107 -11.694 3.316 1.00 47.75 83 VAL A O 1
ATOM 653 N N . GLN A 1 84 ? 4.460 -11.637 4.837 1.00 43.03 84 GLN A N 1
ATOM 654 C CA . GLN A 1 84 ? 4.796 -12.926 5.452 1.00 43.03 84 GLN A CA 1
ATOM 655 C C . GLN A 1 84 ? 4.689 -14.095 4.455 1.00 43.03 84 GLN A C 1
ATOM 657 O O . GLN A 1 84 ? 5.565 -14.959 4.434 1.00 43.03 84 GLN A O 1
ATOM 662 N N . LEU A 1 85 ? 3.653 -14.109 3.605 1.00 43.38 85 LEU A N 1
ATOM 663 C CA . LEU A 1 85 ? 3.462 -15.144 2.581 1.00 43.38 85 LEU A CA 1
ATOM 664 C C . LEU A 1 85 ? 4.575 -15.129 1.523 1.00 43.38 85 LEU A C 1
ATOM 666 O O . LEU A 1 85 ? 5.079 -16.192 1.172 1.00 43.38 85 LEU A O 1
ATOM 670 N N . ILE A 1 86 ? 5.015 -13.955 1.051 1.00 47.25 86 ILE A N 1
ATOM 671 C CA . ILE A 1 86 ? 6.126 -13.861 0.083 1.00 47.25 86 ILE A CA 1
ATOM 672 C C . ILE A 1 86 ? 7.474 -14.195 0.735 1.00 47.25 86 ILE A C 1
ATOM 674 O O . ILE A 1 86 ? 8.280 -14.899 0.122 1.00 47.25 86 ILE A O 1
ATOM 678 N N . LYS A 1 87 ? 7.703 -13.783 1.990 1.00 48.88 87 LYS A N 1
ATOM 679 C CA . LYS A 1 87 ? 8.874 -14.218 2.776 1.00 48.88 87 LYS A CA 1
ATOM 680 C C . LYS A 1 87 ? 8.948 -15.746 2.864 1.00 48.88 87 LYS A C 1
ATOM 682 O O . LYS A 1 87 ? 10.017 -16.311 2.642 1.00 48.88 87 LYS A O 1
ATOM 687 N N . GLY A 1 88 ? 7.813 -16.404 3.114 1.00 47.34 88 GLY A N 1
ATOM 688 C CA . GLY A 1 88 ? 7.708 -17.865 3.149 1.00 47.34 88 GLY A CA 1
ATOM 689 C C . GLY A 1 88 ? 7.854 -18.536 1.778 1.00 47.34 88 GLY A C 1
ATOM 690 O O . GLY A 1 88 ? 8.497 -19.575 1.678 1.00 47.34 88 GLY A O 1
ATOM 691 N N . ALA A 1 89 ? 7.301 -17.942 0.716 1.00 50.38 89 ALA A N 1
ATOM 692 C CA . ALA A 1 89 ? 7.308 -18.530 -0.627 1.00 50.38 89 ALA A CA 1
ATOM 693 C C . ALA A 1 89 ? 8.656 -18.401 -1.356 1.00 50.38 89 ALA A C 1
ATOM 695 O O . ALA A 1 89 ? 9.003 -19.274 -2.146 1.00 50.38 89 ALA A O 1
ATOM 696 N N . PHE A 1 90 ? 9.418 -17.334 -1.103 1.00 50.81 90 PHE A N 1
ATOM 697 C CA . PHE A 1 90 ? 10.663 -17.057 -1.831 1.00 50.81 90 PHE A CA 1
ATOM 698 C C . PHE A 1 90 ? 11.931 -17.165 -0.975 1.00 50.81 90 PHE A C 1
ATOM 700 O O . PHE A 1 90 ? 13.019 -16.897 -1.481 1.00 50.81 90 PHE A O 1
ATOM 707 N N . ASN A 1 91 ? 11.815 -17.555 0.302 1.00 49.22 91 ASN A N 1
ATOM 708 C CA . ASN A 1 91 ? 12.937 -17.664 1.244 1.00 49.22 91 ASN A CA 1
ATOM 709 C C . ASN A 1 91 ? 13.843 -16.412 1.229 1.00 49.22 91 ASN A C 1
ATOM 711 O O . ASN A 1 91 ? 15.071 -16.490 1.305 1.00 49.22 91 ASN A O 1
ATOM 715 N N . ILE A 1 92 ? 13.224 -15.240 1.046 1.00 51.94 92 ILE A N 1
ATOM 716 C CA . ILE A 1 92 ? 13.928 -13.966 0.912 1.00 51.94 92 ILE A CA 1
ATOM 717 C C . ILE A 1 92 ? 14.331 -13.529 2.318 1.00 51.94 92 ILE A C 1
ATOM 719 O O . ILE A 1 92 ? 13.548 -12.928 3.054 1.00 51.94 92 ILE A O 1
ATOM 723 N N . SER A 1 93 ? 15.568 -13.853 2.685 1.00 46.50 93 SER A N 1
ATOM 724 C CA . SER A 1 93 ? 16.259 -13.258 3.825 1.00 46.50 93 SER A CA 1
ATOM 725 C C . SER A 1 93 ? 16.554 -11.792 3.504 1.00 46.50 93 SER A C 1
ATOM 727 O O . SER A 1 93 ? 17.358 -11.491 2.620 1.00 46.50 93 SER A O 1
ATOM 729 N N . MET A 1 94 ? 15.865 -10.873 4.181 1.00 45.50 94 MET A N 1
ATOM 730 C CA . MET A 1 94 ? 16.210 -9.454 4.165 1.00 45.50 94 MET A CA 1
ATOM 731 C C . MET A 1 94 ? 17.092 -9.167 5.380 1.00 45.50 94 MET A C 1
ATOM 733 O O . MET A 1 94 ? 16.571 -8.951 6.472 1.00 45.50 94 MET A O 1
ATOM 737 N N . ASN A 1 95 ? 18.411 -9.208 5.176 1.00 40.38 95 ASN A N 1
ATOM 738 C CA . ASN A 1 95 ? 19.347 -8.435 5.997 1.00 40.38 95 ASN A CA 1
ATOM 739 C C . ASN A 1 95 ? 19.296 -6.952 5.594 1.00 40.38 95 ASN A C 1
ATOM 741 O O . ASN A 1 95 ? 18.944 -6.646 4.419 1.00 40.38 95 ASN A O 1
#

Sequence (95 aa):
MINFLIEKGVLGLVPVGTTCEFVYLSEEERKRIIEFVVDEVNGRVPVIAGIGASSTLSALRLTKYAEDVERTLFSLSRHIIYVQLIKGAFNISMN

pLDDT: mean 76.43, std 21.18, range [25.94, 98.12]

Foldseek 3Di:
DLVVVVVVPDQEEEPCDVVNVVVPDDLVRLLVRLLVSCVVCLPSHYYHRDLDDPDPVSSVVSLVSNVVSVVVSDPDDPDDPDSVVCCVVPVDDDD

Secondary structure (DSSP, 8-state):
-HHHHHHTT-S-B-TTSGGGTGGGS-HHHHHHHHHHHHHHHTTSS-B------SSHHHHHHHHHHHHHHHHHT-S-----SHHHHHHHHHT----

Radius of gyration: 13.25 Å; chains: 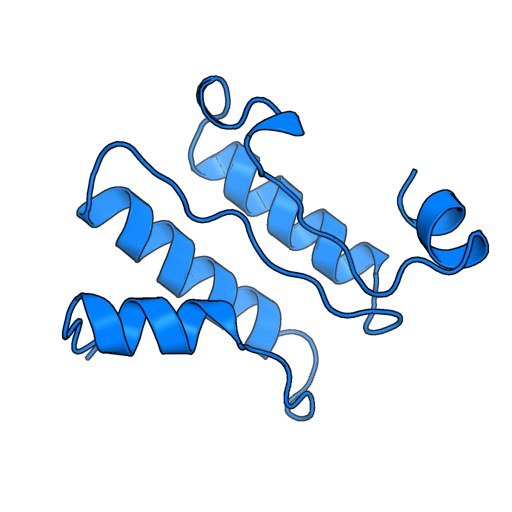1; bounding box: 39×28×33 Å